Protein AF-A0A7J3M3G4-F1 (afdb_monomer_lite)

Foldseek 3Di:
DADPFAEEEEEDAPVCVVVCPCVQVLPVVPHHYDYDYDDLQCQVVNQPGQEYEYADDVVSVCVSNVVVDDDLVRGHWYWYQYNVLQATETDGNCSNCNVVSRVSSVVVRHHYDDQDCVPDDDDDGDDDDDDPDDDD

InterPro domains:
  IPR021744 Cobalamin synthesis G, N-terminal [PF11760] (46-118)
  IPR038029 GbiG N-terminal domain superfamily [SSF159672] (6-127)
  IPR052553 Cobalt-precorrin-5A hydrolase [PTHR37477] (7-126)

pLDDT: mean 87.7, std 16.59, range [33.19, 98.75]

Organism: Archaeoglobus fulgidus (NCBI:txid2234)

Sequence (136 aa):
MRVDLTSIAVLCFEKDKEKLSEVVAHLSKRWNTKLVFYDRKIWETLMRFDCIVAYLASGIVIRGISEFLRSKWIDPAVIVIDKPMKHAVVLLGGHHGGNEVAQHLSQIGIEAVITTAMEFGEGVAVGIGFRKNTTA

Structure (mmCIF, N/CA/C/O backbone):
data_AF-A0A7J3M3G4-F1
#
_entry.id   AF-A0A7J3M3G4-F1
#
loop_
_atom_site.group_PDB
_atom_site.id
_atom_site.type_symbol
_atom_site.label_atom_id
_atom_site.label_alt_id
_atom_site.label_comp_id
_atom_site.label_asym_id
_atom_site.label_entity_id
_atom_site.label_seq_id
_atom_site.pdbx_PDB_ins_code
_atom_site.Cartn_x
_atom_site.Cartn_y
_atom_site.Cartn_z
_atom_site.occupancy
_atom_site.B_iso_or_equiv
_atom_site.auth_seq_id
_atom_site.auth_comp_id
_atom_site.auth_asym_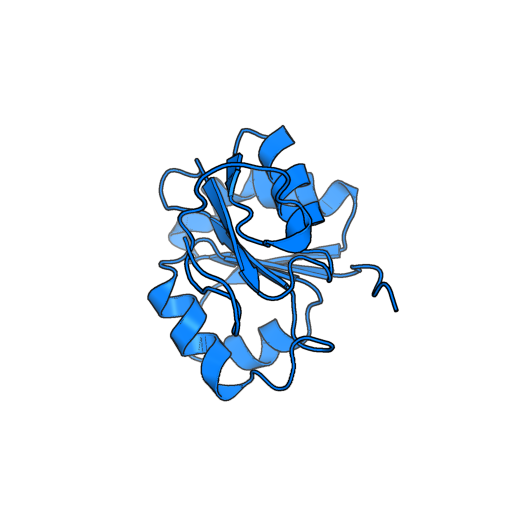id
_atom_site.auth_atom_id
_atom_site.pdbx_PDB_model_num
ATOM 1 N N . MET A 1 1 ? 5.033 -3.598 -21.245 1.00 45.91 1 MET A N 1
ATOM 2 C CA . MET A 1 1 ? 3.581 -3.379 -21.381 1.00 45.91 1 MET A CA 1
ATOM 3 C C . MET A 1 1 ? 3.128 -2.746 -20.080 1.00 45.91 1 MET A C 1
ATOM 5 O O . MET A 1 1 ? 3.337 -3.358 -19.041 1.00 45.91 1 MET A O 1
ATOM 9 N N . ARG A 1 2 ? 2.694 -1.483 -20.113 1.00 47.00 2 ARG A N 1
ATOM 10 C CA . ARG A 1 2 ? 2.213 -0.771 -18.923 1.00 47.00 2 ARG A CA 1
ATOM 11 C C . ARG A 1 2 ? 0.866 -1.406 -18.575 1.00 47.00 2 ARG A C 1
ATOM 13 O O . ARG A 1 2 ? -0.011 -1.427 -19.430 1.00 47.00 2 ARG A O 1
ATOM 20 N N . VAL A 1 3 ? 0.761 -2.041 -17.413 1.00 58.16 3 VAL A N 1
ATOM 21 C CA . VAL A 1 3 ? -0.537 -2.494 -16.908 1.00 58.16 3 VAL A CA 1
ATOM 22 C C . VAL A 1 3 ? -1.144 -1.264 -16.258 1.00 58.16 3 VAL A C 1
ATOM 24 O O . VAL A 1 3 ? -0.576 -0.751 -15.295 1.00 58.16 3 VAL A O 1
ATOM 27 N N . ASP A 1 4 ? -2.217 -0.735 -16.836 1.00 76.06 4 ASP A N 1
ATOM 28 C CA . ASP A 1 4 ? -2.950 0.354 -16.203 1.00 76.06 4 ASP A CA 1
ATOM 29 C C . ASP A 1 4 ? -3.565 -0.203 -14.918 1.00 76.06 4 ASP A C 1
ATOM 31 O O . ASP A 1 4 ? -4.419 -1.086 -14.966 1.00 76.06 4 ASP A O 1
ATOM 35 N N . LEU A 1 5 ? -3.080 0.264 -13.763 1.00 84.06 5 LEU A N 1
ATOM 36 C CA . LEU A 1 5 ? -3.658 -0.091 -12.470 1.00 84.06 5 LEU A CA 1
ATOM 37 C C . LEU A 1 5 ? -5.148 0.264 -12.482 1.00 84.06 5 LEU A C 1
ATOM 39 O O . LEU A 1 5 ? -5.503 1.419 -12.724 1.00 84.06 5 LEU A O 1
ATOM 43 N N . THR A 1 6 ? -6.012 -0.697 -12.164 1.00 91.62 6 THR A N 1
ATOM 44 C CA . THR A 1 6 ? -7.462 -0.471 -12.065 1.00 91.62 6 THR A CA 1
ATOM 45 C C . THR A 1 6 ? -7.968 -0.600 -10.633 1.00 91.62 6 THR A C 1
ATOM 47 O O . THR A 1 6 ? -8.894 0.111 -10.236 1.00 91.62 6 THR A O 1
ATOM 50 N N . SER A 1 7 ? -7.349 -1.478 -9.842 1.00 97.06 7 SER A N 1
ATOM 51 C CA . SER A 1 7 ? -7.840 -1.900 -8.536 1.00 97.06 7 SER A CA 1
ATOM 52 C C . SER A 1 7 ? -6.758 -1.882 -7.457 1.00 97.06 7 SER A C 1
ATOM 54 O O . SER A 1 7 ? -5.641 -2.364 -7.655 1.00 97.06 7 SER A O 1
ATOM 56 N N . ILE A 1 8 ? -7.112 -1.349 -6.284 1.00 98.44 8 ILE A N 1
ATOM 57 C CA . ILE A 1 8 ? -6.227 -1.283 -5.116 1.00 98.44 8 ILE A CA 1
ATOM 58 C C . ILE A 1 8 ? -6.912 -1.912 -3.903 1.00 98.44 8 ILE A C 1
ATOM 60 O O . ILE A 1 8 ? -8.051 -1.574 -3.579 1.00 98.44 8 ILE A O 1
ATOM 64 N N . ALA A 1 9 ? -6.207 -2.792 -3.196 1.00 98.56 9 ALA A N 1
ATOM 65 C CA . ALA A 1 9 ? -6.599 -3.249 -1.868 1.00 98.56 9 ALA A CA 1
ATOM 66 C C . ALA A 1 9 ? -5.809 -2.491 -0.796 1.00 98.56 9 ALA A C 1
ATOM 68 O O . ALA A 1 9 ? -4.585 -2.590 -0.740 1.00 98.56 9 ALA A O 1
ATOM 69 N N . VAL A 1 10 ? -6.502 -1.775 0.087 1.00 98.75 10 VAL A N 1
ATOM 70 C CA . VAL A 1 10 ? -5.918 -1.204 1.305 1.00 98.75 10 VAL A CA 1
ATOM 71 C C . VAL A 1 10 ? -6.111 -2.213 2.432 1.00 98.75 10 VAL A C 1
ATOM 73 O O . VAL A 1 10 ? -7.226 -2.400 2.910 1.00 98.75 10 VAL A O 1
ATOM 76 N N . LEU A 1 11 ? -5.040 -2.895 2.831 1.00 98.75 11 LEU A N 1
ATOM 77 C CA . LEU A 1 11 ? -5.067 -3.964 3.828 1.00 98.75 11 LEU A CA 1
ATOM 78 C C . LEU A 1 11 ? -4.722 -3.424 5.222 1.00 98.75 11 LEU A C 1
ATOM 80 O O . LEU A 1 11 ? -3.657 -2.834 5.409 1.00 98.75 11 LEU A O 1
ATOM 84 N N . CYS A 1 12 ? -5.560 -3.685 6.225 1.00 98.50 12 CYS A N 1
ATOM 85 C CA . CYS A 1 12 ? -5.267 -3.340 7.621 1.00 98.50 12 CYS A CA 1
ATOM 86 C C . CYS A 1 12 ? -5.929 -4.304 8.619 1.00 98.50 12 CYS A C 1
ATOM 88 O O . CYS A 1 12 ? -6.756 -5.135 8.257 1.00 98.50 12 CYS A O 1
ATOM 90 N N . PHE A 1 13 ? -5.584 -4.201 9.904 1.00 97.56 13 PHE A N 1
ATOM 91 C CA . PHE A 1 13 ? -6.409 -4.796 10.960 1.00 97.56 13 PHE A CA 1
ATOM 92 C C . PHE A 1 13 ? -7.682 -3.965 11.159 1.00 97.56 13 PHE A C 1
ATOM 94 O O . PHE A 1 13 ? -7.625 -2.740 11.090 1.00 97.56 13 PHE A O 1
ATOM 101 N N . GLU A 1 14 ? -8.800 -4.601 11.515 1.00 97.38 14 GLU A N 1
ATOM 102 C CA . GLU A 1 14 ? -10.090 -3.917 11.710 1.00 97.38 14 GLU A CA 1
ATOM 103 C C . GLU A 1 14 ? -10.009 -2.728 12.687 1.00 97.38 14 GLU A C 1
ATOM 105 O O . GLU A 1 14 ? -10.544 -1.654 12.418 1.00 97.38 14 GLU A O 1
ATOM 110 N N . LYS A 1 15 ? -9.244 -2.872 13.778 1.00 96.69 15 LYS A N 1
ATOM 111 C CA . LYS A 1 15 ? -9.004 -1.806 14.770 1.00 96.69 15 LYS A CA 1
ATOM 112 C C . LYS A 1 15 ? -8.321 -0.551 14.213 1.00 96.69 15 LYS A C 1
ATOM 114 O O . LYS A 1 15 ? -8.333 0.488 14.861 1.00 96.69 15 LYS A O 1
ATOM 119 N N . ASP A 1 16 ? -7.660 -0.656 13.064 1.00 96.50 16 ASP A N 1
ATOM 120 C CA . ASP A 1 16 ? -6.934 0.443 12.429 1.00 96.50 16 ASP A CA 1
ATOM 121 C C . ASP A 1 16 ? -7.740 1.072 11.270 1.00 96.50 16 ASP A C 1
ATOM 123 O O . ASP A 1 16 ? -7.235 1.984 10.621 1.00 96.50 16 ASP A O 1
ATOM 127 N N . LYS A 1 17 ? -8.993 0.645 11.020 1.00 97.38 17 LYS A N 1
ATOM 128 C CA . LYS A 1 17 ? -9.811 1.098 9.875 1.00 97.38 17 LYS A CA 1
ATOM 129 C C . LYS A 1 17 ? -9.918 2.622 9.743 1.00 97.38 17 LYS A C 1
ATOM 131 O O . LYS A 1 17 ? -9.803 3.151 8.644 1.00 97.38 17 LYS A O 1
ATOM 136 N N . GLU A 1 18 ? -10.105 3.329 10.858 1.00 97.56 18 GLU A N 1
ATOM 137 C CA . GLU A 1 18 ? -10.360 4.776 10.858 1.00 97.56 18 GLU A CA 1
ATOM 138 C C . GLU A 1 18 ? -9.125 5.570 10.434 1.00 97.56 18 GLU A C 1
ATOM 140 O O . GLU A 1 18 ? -9.247 6.559 9.714 1.00 97.56 18 GLU A O 1
ATOM 145 N N . LYS A 1 19 ? -7.929 5.080 10.782 1.00 95.88 19 LYS A N 1
ATOM 146 C CA . LYS A 1 19 ? -6.651 5.698 10.396 1.00 95.88 19 LYS A CA 1
ATOM 147 C C . LYS A 1 19 ? -6.447 5.699 8.884 1.00 95.88 19 LYS A C 1
ATOM 149 O O . LYS A 1 19 ? -5.763 6.561 8.358 1.00 95.88 19 LYS A O 1
ATOM 154 N N . LEU A 1 20 ? -7.037 4.727 8.188 1.00 97.94 20 LEU A N 1
ATOM 155 C CA . LEU A 1 20 ? -6.862 4.530 6.749 1.00 97.94 20 LEU A CA 1
ATOM 156 C C . LEU A 1 20 ? -7.986 5.186 5.932 1.00 97.94 20 LEU A C 1
ATOM 158 O O . LEU A 1 20 ? -7.992 5.062 4.709 1.00 97.94 20 LEU A O 1
ATOM 162 N N . SER A 1 21 ? -8.918 5.895 6.576 1.00 97.25 21 SER A N 1
ATOM 163 C CA . SER A 1 21 ? -10.039 6.564 5.903 1.00 97.25 21 SER A CA 1
ATOM 164 C C . SER A 1 21 ? -9.570 7.574 4.852 1.00 97.25 21 SER A C 1
ATOM 166 O O . SER A 1 21 ? -10.029 7.521 3.710 1.00 97.25 21 SER A O 1
ATOM 168 N N . GLU A 1 22 ? -8.605 8.429 5.198 1.00 98.00 22 GLU A N 1
ATOM 169 C CA . GLU A 1 22 ? -8.024 9.408 4.274 1.00 98.00 22 GLU A CA 1
ATOM 170 C C . GLU A 1 22 ? -7.283 8.731 3.114 1.00 98.00 22 GLU A C 1
ATOM 172 O O . GLU A 1 22 ? -7.478 9.106 1.960 1.00 98.00 22 GLU A O 1
ATOM 177 N N . VAL A 1 23 ? -6.504 7.681 3.399 1.00 98.50 23 VAL A N 1
ATOM 178 C CA . VAL A 1 23 ? -5.785 6.892 2.384 1.00 98.50 23 VAL A CA 1
ATOM 179 C C . VAL A 1 23 ? -6.758 6.286 1.375 1.00 98.50 23 VAL A C 1
ATOM 181 O O . VAL A 1 23 ? -6.584 6.451 0.167 1.00 98.50 23 VAL A O 1
ATOM 184 N N . VAL A 1 24 ? -7.812 5.618 1.856 1.00 98.62 24 VAL A N 1
ATOM 185 C CA . VAL A 1 24 ? -8.832 5.012 0.990 1.00 98.62 24 VAL A CA 1
ATOM 186 C C . VAL A 1 24 ? -9.543 6.087 0.175 1.00 98.62 24 VAL A C 1
ATOM 188 O O . VAL A 1 24 ? -9.671 5.929 -1.038 1.00 98.62 24 VAL A O 1
ATOM 191 N N . ALA A 1 25 ? -9.971 7.186 0.800 1.00 98.50 25 ALA A N 1
ATOM 192 C CA . ALA A 1 25 ? -10.662 8.274 0.114 1.00 98.50 25 ALA A CA 1
ATOM 193 C C . ALA A 1 25 ? -9.780 8.935 -0.956 1.00 98.50 25 ALA A C 1
ATOM 195 O O . ALA A 1 25 ? -10.258 9.221 -2.053 1.00 98.50 25 ALA A O 1
ATOM 196 N N . HIS A 1 26 ? -8.494 9.151 -0.663 1.00 98.44 26 HIS A N 1
ATOM 197 C CA . HIS A 1 26 ? -7.543 9.740 -1.599 1.00 98.44 26 HIS A CA 1
ATOM 198 C C . HIS A 1 26 ? -7.313 8.834 -2.814 1.00 98.44 26 HIS A C 1
ATOM 200 O O . HIS A 1 26 ? -7.482 9.284 -3.946 1.00 98.44 26 HIS A O 1
ATOM 206 N N . LEU A 1 27 ? -6.989 7.555 -2.596 1.00 98.31 27 LEU A N 1
ATOM 207 C CA . LEU A 1 27 ? -6.745 6.600 -3.684 1.00 98.31 27 LEU A CA 1
ATOM 208 C C . LEU A 1 27 ? -8.008 6.327 -4.518 1.00 98.31 27 LEU A C 1
ATOM 210 O O . LEU A 1 27 ? -7.925 6.194 -5.743 1.00 98.31 27 LEU A O 1
ATOM 214 N N . SER A 1 28 ? -9.187 6.343 -3.884 1.00 98.31 28 SER A N 1
ATOM 215 C CA . SER A 1 28 ? -10.485 6.160 -4.554 1.00 98.31 28 SER A CA 1
ATOM 216 C C . SER A 1 28 ? -10.808 7.241 -5.586 1.00 98.31 28 SER A C 1
ATOM 218 O O . S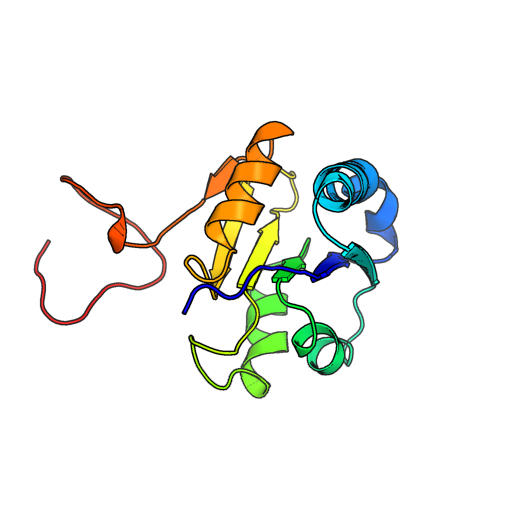ER A 1 28 ? -11.665 7.026 -6.439 1.00 98.31 28 SER A O 1
ATOM 220 N N . LYS A 1 29 ? -10.127 8.395 -5.553 1.00 97.50 29 LYS A N 1
ATOM 221 C CA . LYS A 1 29 ? -10.293 9.444 -6.574 1.00 97.50 29 LYS A CA 1
ATOM 222 C C . LYS A 1 29 ? -9.843 8.990 -7.964 1.00 97.50 29 LYS A C 1
ATOM 224 O O . LYS A 1 29 ? -10.282 9.573 -8.950 1.00 97.50 29 LYS A O 1
ATOM 229 N N . ARG A 1 30 ? -8.950 7.996 -8.041 1.00 96.44 30 ARG A N 1
ATOM 230 C CA . ARG A 1 30 ? -8.340 7.532 -9.296 1.00 96.44 30 ARG A CA 1
ATOM 231 C C . ARG A 1 30 ? -8.532 6.042 -9.552 1.00 96.44 30 ARG A C 1
ATOM 233 O O . ARG A 1 30 ? -8.712 5.657 -10.702 1.00 96.44 30 ARG A O 1
ATOM 240 N N . TRP A 1 31 ? -8.506 5.216 -8.509 1.00 97.62 31 TRP A N 1
ATOM 241 C CA . TRP A 1 31 ? -8.557 3.760 -8.638 1.00 97.62 31 TRP A CA 1
ATOM 242 C C . TRP A 1 31 ? -9.727 3.157 -7.875 1.00 97.62 31 TRP A C 1
ATOM 244 O O . TRP A 1 31 ? -10.135 3.676 -6.835 1.00 97.62 31 TRP A O 1
ATOM 254 N N . ASN A 1 32 ? -10.218 2.004 -8.336 1.00 98.00 32 ASN A N 1
ATOM 255 C CA . ASN A 1 32 ? -11.201 1.218 -7.596 1.00 98.00 32 ASN A CA 1
ATOM 256 C C . ASN A 1 32 ? -10.554 0.654 -6.322 1.00 98.00 32 ASN A C 1
ATOM 258 O O . ASN A 1 32 ? -9.921 -0.406 -6.339 1.00 98.00 32 ASN A O 1
ATOM 262 N N . THR A 1 33 ? -10.681 1.394 -5.225 1.00 98.56 33 THR A N 1
ATOM 263 C CA . THR A 1 33 ? -9.980 1.116 -3.972 1.00 98.56 33 THR A CA 1
ATOM 264 C C . THR A 1 33 ? -10.916 0.436 -2.983 1.00 98.56 33 THR A C 1
ATOM 266 O O . THR A 1 33 ? -12.009 0.926 -2.703 1.00 98.56 33 THR A O 1
ATOM 269 N N . LYS A 1 34 ? -10.485 -0.695 -2.423 1.00 98.44 34 LYS A N 1
ATOM 270 C CA . LYS A 1 34 ? -11.237 -1.451 -1.416 1.00 98.44 34 LYS A CA 1
ATOM 271 C C . LYS A 1 34 ? -10.451 -1.535 -0.118 1.00 98.44 34 LYS A C 1
ATOM 273 O O . LYS A 1 34 ? -9.294 -1.943 -0.125 1.00 98.44 34 LYS A O 1
ATOM 278 N N . LEU A 1 35 ? -11.098 -1.204 0.996 1.00 98.50 35 LEU A N 1
ATOM 279 C CA . LEU A 1 35 ? -10.579 -1.517 2.324 1.00 98.50 35 LEU A CA 1
ATOM 280 C C . LEU A 1 35 ? -10.787 -3.013 2.592 1.00 98.50 35 LEU A C 1
ATOM 282 O O . LEU A 1 35 ? -11.903 -3.518 2.469 1.00 98.50 35 LEU A O 1
ATOM 286 N N . VAL A 1 36 ? -9.714 -3.717 2.936 1.00 98.44 36 VAL A N 1
ATOM 287 C CA . VAL A 1 36 ? -9.706 -5.158 3.195 1.00 98.44 36 VAL A CA 1
ATOM 288 C C . VAL A 1 36 ? -9.133 -5.397 4.585 1.00 98.44 36 VAL A C 1
ATOM 290 O O . VAL A 1 36 ? -8.102 -4.831 4.952 1.00 98.44 36 VAL A O 1
ATOM 293 N N . PHE A 1 37 ? -9.791 -6.250 5.365 1.00 98.31 37 PHE A N 1
ATOM 294 C CA . PHE A 1 37 ? -9.318 -6.592 6.698 1.00 98.31 37 PHE A CA 1
ATOM 295 C C . PHE A 1 37 ? -8.416 -7.816 6.670 1.00 98.31 37 PHE A C 1
ATOM 297 O O . PHE A 1 37 ? -8.666 -8.787 5.962 1.00 98.31 37 PHE A O 1
ATOM 304 N N . TYR A 1 38 ? -7.341 -7.744 7.444 1.00 97.81 38 TYR A N 1
ATOM 305 C CA . TYR A 1 38 ? -6.384 -8.822 7.561 1.00 97.81 38 TYR A CA 1
ATOM 306 C C . TYR A 1 38 ? -6.977 -10.015 8.309 1.00 97.81 38 TYR A C 1
ATOM 308 O O . TYR A 1 38 ? -7.394 -9.907 9.464 1.00 97.81 38 TYR A O 1
ATOM 316 N N . ASP A 1 39 ? -6.874 -11.174 7.672 1.00 95.69 39 ASP A N 1
ATOM 317 C CA . ASP A 1 39 ? -6.948 -12.486 8.293 1.00 95.69 39 ASP A CA 1
ATOM 318 C C . ASP A 1 39 ? -5.826 -13.381 7.730 1.00 95.69 39 ASP A C 1
ATOM 320 O O . ASP A 1 39 ? -5.104 -13.002 6.809 1.00 95.69 39 ASP A O 1
ATOM 324 N N . ARG A 1 40 ? -5.639 -14.584 8.286 1.00 92.12 40 ARG A N 1
ATOM 325 C CA . ARG A 1 40 ? -4.523 -15.467 7.890 1.00 92.12 40 ARG A CA 1
ATOM 326 C C . ARG A 1 40 ? -4.620 -16.014 6.456 1.00 92.12 40 ARG A C 1
ATOM 328 O O . ARG A 1 40 ? -3.613 -16.493 5.948 1.00 92.12 40 ARG A O 1
ATOM 335 N N . LYS A 1 41 ? -5.800 -15.999 5.838 1.00 95.06 41 LYS A N 1
ATOM 336 C CA . LYS A 1 41 ? -6.109 -16.604 4.531 1.00 95.06 41 LYS A CA 1
ATOM 337 C C . LYS A 1 41 ? -6.350 -15.566 3.431 1.00 95.06 41 LYS A C 1
ATOM 339 O O . LYS A 1 41 ? -6.521 -15.939 2.275 1.00 95.06 41 LYS A O 1
ATOM 344 N N . ILE A 1 42 ? -6.340 -14.276 3.763 1.00 96.88 42 ILE A N 1
ATOM 345 C CA . ILE A 1 42 ? -6.699 -13.193 2.840 1.00 96.88 42 ILE A CA 1
ATOM 346 C C . ILE A 1 42 ? -5.757 -13.053 1.632 1.00 96.88 42 ILE A C 1
ATOM 348 O O . ILE A 1 42 ? -6.130 -12.466 0.617 1.00 96.88 42 ILE A O 1
ATOM 352 N N . TRP A 1 43 ? -4.541 -13.593 1.726 1.00 97.06 43 TRP A N 1
ATOM 353 C CA . TRP A 1 43 ? -3.459 -13.366 0.770 1.00 97.06 43 TRP A CA 1
ATOM 354 C C . TRP A 1 43 ? -3.802 -13.780 -0.659 1.00 97.06 43 TRP A C 1
ATOM 356 O O . TRP A 1 43 ? -3.624 -12.970 -1.559 1.00 97.06 43 TRP A O 1
ATOM 366 N N . GLU A 1 44 ? -4.380 -14.963 -0.876 1.00 95.88 44 GLU A N 1
ATOM 367 C CA . GLU A 1 44 ? -4.766 -15.414 -2.223 1.00 95.88 44 GLU A CA 1
ATOM 368 C C . GLU A 1 44 ? -5.758 -14.446 -2.891 1.00 95.88 44 GLU A C 1
ATOM 370 O O . GLU A 1 44 ? -5.637 -14.115 -4.071 1.00 95.88 44 GLU A O 1
ATOM 375 N N . THR A 1 45 ? -6.721 -13.937 -2.119 1.00 96.50 45 THR A N 1
ATOM 376 C CA . THR A 1 45 ? -7.700 -12.953 -2.599 1.00 96.50 45 THR A CA 1
ATOM 377 C C . THR A 1 45 ? -7.028 -11.630 -2.957 1.00 96.50 45 THR A C 1
ATOM 379 O O . THR A 1 45 ? -7.374 -11.024 -3.972 1.00 96.50 45 THR A O 1
ATOM 382 N N . LEU A 1 46 ? -6.052 -11.184 -2.159 1.00 96.94 46 LEU A N 1
ATOM 383 C CA . LEU A 1 46 ? -5.315 -9.943 -2.414 1.00 96.94 46 LEU A CA 1
ATOM 384 C C . LEU A 1 46 ? -4.497 -9.996 -3.706 1.00 96.94 46 LEU A C 1
ATOM 386 O O . LEU A 1 46 ? -4.364 -8.973 -4.370 1.00 96.94 46 LEU A O 1
ATOM 390 N N . MET A 1 47 ? -4.024 -11.176 -4.112 1.00 95.12 47 MET A N 1
ATOM 391 C CA . MET A 1 47 ? -3.265 -11.353 -5.358 1.00 95.12 47 MET A CA 1
ATOM 392 C C . MET A 1 47 ? -4.086 -11.107 -6.634 1.00 95.12 47 MET A C 1
ATOM 394 O O . MET A 1 47 ? -3.531 -11.138 -7.730 1.00 95.12 47 MET A O 1
ATOM 398 N N . ARG A 1 48 ? -5.402 -10.880 -6.509 1.00 94.75 48 ARG A N 1
ATOM 399 C CA . ARG A 1 48 ? -6.300 -10.519 -7.620 1.00 94.75 48 ARG A CA 1
ATOM 400 C C . ARG A 1 48 ? -6.397 -9.014 -7.869 1.00 94.75 48 ARG A C 1
ATOM 402 O O . ARG A 1 48 ? -7.012 -8.623 -8.855 1.00 94.75 48 ARG A O 1
ATOM 409 N N . PHE A 1 49 ? -5.875 -8.193 -6.963 1.00 96.62 49 PHE A N 1
ATOM 410 C CA . PHE A 1 49 ? -5.795 -6.747 -7.152 1.00 96.62 49 PHE A CA 1
ATOM 411 C C . PHE A 1 49 ? -4.555 -6.392 -7.965 1.00 96.62 49 PHE A C 1
ATOM 413 O O . PHE A 1 49 ? -3.609 -7.171 -8.019 1.00 96.62 49 PHE A O 1
ATOM 420 N N . ASP A 1 50 ? -4.535 -5.196 -8.547 1.00 96.00 50 ASP A N 1
ATOM 421 C CA . ASP A 1 50 ? -3.354 -4.715 -9.268 1.00 96.00 50 ASP A CA 1
ATOM 422 C C . ASP A 1 50 ? -2.308 -4.132 -8.301 1.00 96.00 50 ASP A C 1
ATOM 424 O O . ASP A 1 50 ? -1.100 -4.220 -8.534 1.00 96.00 50 ASP A O 1
ATOM 428 N N . CYS A 1 51 ? -2.764 -3.563 -7.178 1.00 97.56 51 CYS A N 1
ATOM 429 C CA . CYS A 1 51 ? -1.902 -3.060 -6.114 1.00 97.56 51 CYS A CA 1
ATOM 430 C C . CYS A 1 51 ? -2.461 -3.365 -4.716 1.00 97.56 51 CYS A C 1
ATOM 432 O O . CYS A 1 51 ? -3.663 -3.277 -4.462 1.00 97.56 51 CYS A O 1
ATOM 434 N N . ILE A 1 52 ? -1.564 -3.690 -3.789 1.00 98.44 52 ILE A N 1
ATOM 435 C CA . ILE A 1 52 ? -1.843 -3.893 -2.370 1.00 98.44 52 ILE A CA 1
ATOM 436 C C . ILE A 1 52 ? -1.104 -2.808 -1.583 1.00 98.44 52 ILE A C 1
ATOM 438 O O . ILE A 1 52 ? 0.125 -2.753 -1.593 1.00 98.44 52 ILE A O 1
ATOM 442 N N . VAL A 1 53 ? -1.848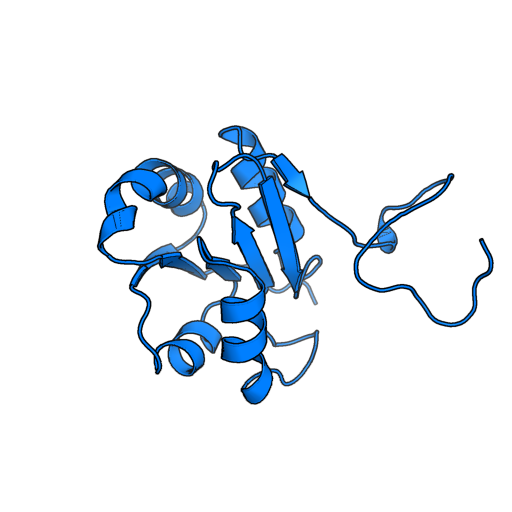 -1.977 -0.856 1.00 98.62 53 VAL A N 1
ATOM 443 C CA . VAL A 1 53 ? -1.326 -0.993 0.100 1.00 98.62 53 VAL A CA 1
ATOM 444 C C . VAL A 1 53 ? -1.593 -1.518 1.507 1.00 98.62 53 VAL A C 1
ATOM 446 O O . VAL A 1 53 ? -2.724 -1.504 1.985 1.00 98.62 53 VAL A O 1
ATOM 449 N N . ALA A 1 54 ? -0.568 -2.024 2.182 1.00 98.56 54 ALA A N 1
ATOM 450 C CA . ALA A 1 54 ? -0.704 -2.700 3.465 1.00 98.56 54 ALA A CA 1
ATOM 451 C C . ALA A 1 54 ? -0.235 -1.830 4.639 1.00 98.56 54 ALA A C 1
ATOM 453 O O . ALA A 1 54 ? 0.926 -1.438 4.716 1.00 98.56 54 ALA A O 1
ATOM 454 N N . TYR A 1 55 ? -1.112 -1.609 5.617 1.00 98.31 55 TYR A N 1
ATOM 455 C CA . TYR A 1 55 ? -0.778 -1.014 6.914 1.00 98.31 55 TYR A CA 1
ATOM 456 C C . TYR A 1 55 ? -0.489 -2.109 7.951 1.00 98.31 55 TYR A C 1
ATOM 458 O O . TYR A 1 55 ? -1.223 -2.327 8.922 1.00 98.31 55 TYR A O 1
ATOM 466 N N . LEU A 1 56 ? 0.560 -2.884 7.681 1.00 96.44 56 LEU A N 1
ATOM 467 C CA . LEU A 1 56 ? 1.024 -4.005 8.494 1.00 96.44 56 LEU A CA 1
ATOM 468 C C . LEU A 1 56 ? 2.555 -4.000 8.537 1.00 96.44 56 LEU A C 1
ATOM 470 O O . LEU A 1 56 ? 3.211 -3.405 7.688 1.00 96.44 56 LEU A O 1
ATOM 474 N N . ALA A 1 57 ? 3.146 -4.711 9.501 1.00 94.06 57 ALA A N 1
ATOM 475 C CA . ALA A 1 57 ? 4.587 -4.943 9.484 1.00 94.06 57 ALA A CA 1
ATOM 476 C C . ALA A 1 57 ? 4.993 -5.645 8.175 1.00 94.06 57 ALA A C 1
ATOM 478 O O . ALA A 1 57 ? 4.392 -6.658 7.806 1.00 94.06 57 ALA A O 1
ATOM 479 N N . SER A 1 58 ? 6.039 -5.151 7.509 1.00 94.19 58 SER A N 1
ATOM 480 C CA . SER A 1 58 ? 6.502 -5.675 6.214 1.00 94.19 58 SER A CA 1
ATOM 481 C C . SER A 1 58 ? 6.760 -7.181 6.244 1.00 94.19 58 SER A C 1
ATOM 483 O O . SER A 1 58 ? 6.373 -7.891 5.323 1.00 94.19 58 SER A O 1
ATOM 485 N N . GLY A 1 59 ? 7.310 -7.708 7.341 1.00 94.00 59 GLY A N 1
ATOM 486 C CA . GLY A 1 59 ? 7.536 -9.143 7.507 1.00 94.00 59 GLY A CA 1
ATOM 487 C C . GLY A 1 59 ? 6.260 -9.997 7.534 1.00 94.00 59 GLY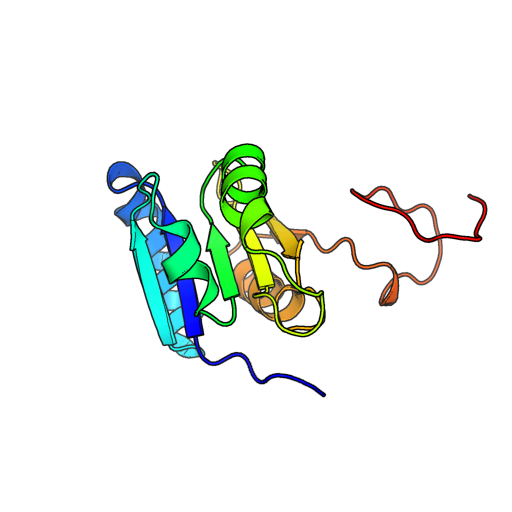 A C 1
ATOM 488 O O . GLY A 1 59 ? 6.341 -11.184 7.235 1.00 94.00 59 GLY A O 1
ATOM 489 N N . ILE A 1 60 ? 5.096 -9.445 7.901 1.00 95.25 60 ILE A N 1
ATOM 490 C CA . ILE A 1 60 ? 3.803 -10.147 7.777 1.00 95.25 60 ILE A CA 1
ATOM 491 C C . ILE A 1 60 ? 3.397 -10.190 6.305 1.00 95.25 60 ILE A C 1
ATOM 493 O O . ILE A 1 60 ? 3.050 -11.252 5.802 1.00 95.25 60 ILE A O 1
ATOM 497 N N . VAL A 1 61 ? 3.500 -9.050 5.621 1.00 97.25 61 VAL A N 1
ATOM 498 C CA . VAL A 1 61 ? 3.130 -8.912 4.208 1.00 97.25 61 VAL A CA 1
ATOM 499 C C . VAL A 1 61 ? 3.995 -9.815 3.332 1.00 97.25 61 VAL A C 1
ATOM 501 O O . VAL A 1 61 ? 3.453 -10.622 2.588 1.00 97.25 61 VAL A O 1
ATOM 504 N N . ILE A 1 62 ? 5.322 -9.759 3.481 1.00 95.75 62 ILE A N 1
ATOM 505 C CA . ILE A 1 62 ? 6.279 -10.550 2.690 1.00 95.75 62 ILE A CA 1
ATOM 506 C C . ILE A 1 62 ? 6.030 -12.053 2.857 1.00 95.75 62 ILE A C 1
ATOM 508 O O . ILE A 1 62 ? 5.930 -12.763 1.863 1.00 95.75 62 ILE A O 1
ATOM 512 N N . ARG A 1 63 ? 5.895 -12.541 4.100 1.00 95.44 63 ARG A N 1
ATOM 513 C CA . ARG A 1 63 ? 5.607 -13.963 4.365 1.00 95.44 63 ARG A CA 1
ATOM 514 C C . ARG A 1 63 ? 4.218 -14.382 3.883 1.00 95.44 63 ARG A C 1
ATOM 516 O O . ARG A 1 63 ? 4.034 -15.527 3.504 1.00 95.44 63 ARG A O 1
ATOM 523 N N . GLY A 1 64 ? 3.248 -13.471 3.919 1.00 96.50 64 GLY A N 1
ATOM 524 C CA . GLY A 1 64 ? 1.888 -13.731 3.461 1.00 96.50 64 GLY A CA 1
ATOM 525 C C . GLY A 1 64 ? 1.783 -13.893 1.948 1.00 96.50 64 GLY A C 1
ATOM 526 O O . GLY A 1 64 ? 1.106 -14.795 1.469 1.00 96.50 64 GLY A O 1
ATOM 527 N N . ILE A 1 65 ? 2.478 -13.041 1.192 1.00 96.31 65 ILE A N 1
ATOM 528 C CA . ILE A 1 65 ? 2.436 -13.073 -0.274 1.00 96.31 65 ILE A CA 1
ATOM 529 C C . ILE A 1 65 ? 3.414 -14.081 -0.883 1.00 96.31 65 ILE A C 1
ATOM 531 O O . ILE A 1 65 ? 3.210 -14.474 -2.026 1.00 96.31 65 ILE A O 1
ATOM 535 N N . SER A 1 66 ? 4.466 -14.498 -0.162 1.00 95.81 66 SER A N 1
ATOM 536 C CA . SER A 1 66 ? 5.591 -15.255 -0.737 1.00 95.81 66 SER A CA 1
ATOM 537 C C . SER A 1 66 ? 5.186 -16.539 -1.455 1.00 95.81 66 SER A C 1
ATOM 539 O O . SER A 1 66 ? 5.791 -16.871 -2.468 1.00 95.81 66 SER A O 1
ATOM 541 N N . GLU A 1 67 ? 4.165 -17.242 -0.962 1.00 93.75 67 GLU A N 1
ATOM 542 C CA . GLU A 1 67 ? 3.683 -18.496 -1.564 1.00 93.75 67 GLU A CA 1
ATOM 543 C C . GLU A 1 67 ? 2.874 -18.275 -2.853 1.00 93.75 67 GLU A C 1
ATOM 545 O O . GLU A 1 67 ? 2.660 -19.214 -3.616 1.00 93.75 67 GLU A O 1
ATOM 550 N N . PHE A 1 68 ? 2.451 -17.037 -3.122 1.00 95.31 68 PHE A N 1
ATOM 551 C CA . PHE A 1 68 ? 1.620 -16.680 -4.271 1.00 95.31 68 PHE A CA 1
ATOM 552 C C . PHE A 1 68 ? 2.367 -15.879 -5.345 1.00 95.31 68 PHE A C 1
ATOM 554 O O . PHE A 1 68 ? 1.793 -15.594 -6.399 1.00 95.31 68 PHE A O 1
ATOM 561 N N . LEU A 1 69 ? 3.623 -15.494 -5.095 1.00 95.12 69 LEU A N 1
ATOM 562 C CA . LEU A 1 69 ? 4.445 -14.775 -6.069 1.00 95.12 69 LEU A CA 1
ATOM 563 C C . LEU A 1 69 ? 4.779 -15.684 -7.255 1.00 95.12 69 LEU A C 1
ATOM 565 O O . LEU A 1 69 ? 5.201 -16.828 -7.081 1.00 95.12 69 LEU A O 1
ATOM 569 N N . ARG A 1 70 ? 4.619 -15.165 -8.473 1.00 92.00 70 ARG A N 1
ATOM 570 C CA . ARG A 1 70 ? 4.840 -15.910 -9.721 1.00 92.00 70 ARG A CA 1
ATOM 571 C C . ARG A 1 70 ? 5.887 -15.243 -10.593 1.00 92.00 70 ARG A C 1
ATOM 573 O O . ARG A 1 70 ? 6.828 -15.895 -11.040 1.00 92.00 70 ARG A O 1
ATOM 580 N N . SER A 1 71 ? 5.722 -13.955 -10.885 1.00 89.75 71 SER A N 1
ATOM 581 C CA . SER A 1 71 ? 6.721 -13.185 -11.621 1.00 89.75 71 SER A CA 1
ATOM 582 C C . SER A 1 71 ? 6.510 -11.683 -11.473 1.00 89.75 71 SER A C 1
ATOM 584 O O . SER A 1 71 ? 5.382 -11.191 -11.432 1.00 89.75 71 SER A O 1
ATOM 586 N N . LYS A 1 72 ? 7.614 -10.935 -11.589 1.00 84.62 72 LYS A N 1
ATOM 587 C CA . LYS A 1 72 ? 7.628 -9.463 -11.574 1.00 84.62 72 LYS A CA 1
ATOM 588 C C . LYS A 1 72 ? 6.705 -8.785 -12.597 1.00 84.62 72 LYS A C 1
ATOM 590 O O . LYS A 1 72 ? 6.537 -7.577 -12.521 1.00 84.62 72 LYS A O 1
ATOM 595 N N . TRP A 1 73 ? 6.204 -9.525 -13.588 1.00 85.00 73 TRP A N 1
ATOM 596 C CA . TRP A 1 73 ? 5.394 -8.987 -14.676 1.00 85.00 73 TRP A CA 1
ATOM 597 C C . TRP A 1 73 ? 3.891 -9.035 -14.407 1.00 85.00 73 TRP A C 1
ATOM 599 O O . TRP A 1 73 ? 3.156 -8.257 -15.009 1.00 85.00 73 TRP A O 1
ATOM 609 N N . ILE A 1 74 ? 3.446 -9.965 -13.558 1.00 86.81 74 ILE A N 1
ATOM 610 C CA . ILE A 1 74 ? 2.021 -10.264 -13.342 1.00 86.81 74 ILE A CA 1
ATOM 611 C C . ILE A 1 74 ? 1.605 -10.184 -11.875 1.00 86.81 74 ILE A C 1
ATOM 613 O O . ILE A 1 74 ? 0.413 -10.208 -11.587 1.00 86.81 74 ILE A O 1
ATOM 617 N N . ASP A 1 75 ? 2.568 -10.176 -10.955 1.00 93.00 75 ASP A N 1
ATOM 618 C CA . ASP A 1 75 ? 2.279 -10.038 -9.534 1.00 93.00 75 ASP A CA 1
ATOM 619 C C . ASP A 1 75 ? 1.861 -8.591 -9.223 1.00 93.00 75 ASP A C 1
ATOM 621 O O . ASP A 1 75 ? 2.363 -7.661 -9.868 1.00 93.00 75 ASP A O 1
ATOM 625 N N . PRO A 1 76 ? 0.965 -8.383 -8.242 1.00 95.19 76 PRO A N 1
ATOM 626 C CA . PRO A 1 76 ? 0.541 -7.050 -7.843 1.00 95.19 76 PRO A CA 1
ATOM 627 C C . PRO A 1 76 ? 1.717 -6.194 -7.379 1.00 95.19 76 PRO A C 1
ATOM 629 O O . PRO A 1 76 ? 2.688 -6.685 -6.789 1.00 95.19 76 PRO A O 1
ATOM 632 N N . ALA A 1 77 ? 1.583 -4.882 -7.553 1.00 95.62 77 ALA A N 1
ATOM 633 C CA . ALA A 1 77 ? 2.410 -3.950 -6.805 1.00 95.62 77 ALA A CA 1
ATOM 634 C C . ALA A 1 77 ? 2.104 -4.077 -5.306 1.00 95.62 77 ALA A C 1
ATOM 636 O O . ALA A 1 77 ? 0.946 -4.200 -4.910 1.00 95.62 77 ALA A O 1
ATOM 637 N N . VAL A 1 78 ? 3.130 -4.023 -4.459 1.00 97.06 78 VAL A N 1
ATOM 638 C CA . VAL A 1 78 ? 2.957 -4.124 -3.003 1.00 97.06 78 VAL A CA 1
ATOM 639 C C . VAL A 1 78 ? 3.661 -2.963 -2.333 1.00 97.06 78 VAL A C 1
ATOM 641 O O . VAL A 1 78 ? 4.861 -2.768 -2.520 1.00 97.06 78 VAL A O 1
ATOM 644 N N . ILE A 1 79 ? 2.907 -2.215 -1.537 1.00 98.00 79 ILE A N 1
ATOM 645 C CA . ILE A 1 79 ? 3.357 -1.045 -0.789 1.00 98.00 79 ILE A CA 1
ATOM 646 C C . ILE A 1 79 ? 3.031 -1.279 0.679 1.00 98.00 79 ILE A C 1
ATOM 648 O O . ILE A 1 79 ? 1.945 -1.755 1.008 1.00 98.00 79 ILE A O 1
ATOM 652 N N . VAL A 1 80 ? 3.955 -0.936 1.570 1.00 98.06 80 VAL A N 1
ATOM 653 C CA . VAL A 1 80 ? 3.716 -0.949 3.014 1.00 98.06 80 VAL A CA 1
ATOM 654 C C . VAL A 1 80 ? 3.723 0.471 3.551 1.00 98.06 80 VAL A C 1
ATOM 656 O O . VAL A 1 80 ? 4.680 1.207 3.326 1.00 98.06 80 VAL A O 1
ATOM 659 N N . ILE A 1 81 ? 2.671 0.828 4.288 1.00 97.81 81 ILE A N 1
ATOM 660 C CA . ILE A 1 81 ? 2.617 2.059 5.076 1.00 97.81 81 ILE A CA 1
ATOM 661 C C . ILE A 1 81 ? 3.106 1.741 6.491 1.00 97.81 81 ILE A C 1
ATOM 663 O O . ILE A 1 81 ? 2.592 0.826 7.144 1.00 97.81 81 ILE A O 1
ATOM 667 N N . ASP A 1 82 ? 4.107 2.479 6.969 1.00 93.12 82 ASP A N 1
ATOM 668 C CA . ASP A 1 82 ? 4.633 2.312 8.325 1.00 93.12 82 ASP A CA 1
ATOM 669 C C . ASP A 1 82 ? 3.612 2.729 9.398 1.00 93.12 82 ASP A C 1
ATOM 671 O O . ASP A 1 82 ? 2.656 3.457 9.144 1.00 93.12 82 ASP A O 1
ATOM 675 N N . LYS A 1 83 ? 3.782 2.255 10.641 1.00 89.12 83 LYS A N 1
ATOM 676 C CA . LYS A 1 83 ? 2.785 2.492 11.704 1.00 89.12 83 LYS A CA 1
ATOM 677 C C . LYS A 1 83 ? 2.497 3.988 11.955 1.00 89.12 83 LYS A C 1
ATOM 679 O O . LYS A 1 83 ? 1.327 4.304 12.181 1.00 89.12 83 LYS A O 1
ATOM 684 N N . PRO A 1 84 ? 3.489 4.896 11.905 1.00 91.88 84 PRO A N 1
ATOM 685 C CA . PRO A 1 84 ? 3.258 6.338 12.001 1.00 91.88 84 PRO A CA 1
ATOM 686 C C . PRO A 1 84 ? 2.563 6.979 10.791 1.00 91.88 84 PRO A C 1
ATOM 688 O O . PRO A 1 84 ? 2.242 8.158 10.883 1.00 91.88 84 PRO A O 1
ATOM 691 N N . MET A 1 85 ? 2.348 6.246 9.690 1.00 93.94 85 MET A N 1
ATOM 692 C CA . MET A 1 85 ? 1.849 6.775 8.413 1.00 93.94 85 MET A CA 1
ATOM 693 C C . MET A 1 85 ? 2.735 7.886 7.844 1.00 93.94 85 MET A C 1
ATOM 695 O O . MET A 1 85 ? 2.247 8.866 7.295 1.00 93.94 85 MET A O 1
ATOM 699 N N . LYS A 1 86 ? 4.051 7.736 7.994 1.00 94.31 86 LYS A N 1
ATOM 700 C CA . LYS A 1 86 ? 5.043 8.666 7.455 1.00 94.31 86 LYS A CA 1
ATOM 701 C C . LYS A 1 86 ? 5.595 8.211 6.119 1.00 94.31 86 LYS A C 1
ATOM 703 O O . LYS A 1 86 ? 5.948 9.064 5.321 1.00 94.31 86 LYS A O 1
ATOM 708 N N . HIS A 1 87 ? 5.664 6.904 5.880 1.00 95.94 87 HIS A N 1
ATOM 709 C CA . HIS A 1 87 ? 6.335 6.353 4.711 1.00 95.94 87 HIS A CA 1
ATOM 710 C C . HIS A 1 87 ? 5.476 5.307 4.005 1.00 95.94 87 HIS A C 1
ATOM 712 O O . HIS A 1 87 ? 4.932 4.407 4.648 1.00 95.94 87 HIS A O 1
ATOM 718 N N . ALA A 1 88 ? 5.423 5.389 2.678 1.00 97.31 88 ALA A N 1
ATOM 719 C CA . ALA A 1 88 ? 4.863 4.395 1.773 1.00 97.31 88 ALA A CA 1
ATOM 720 C C . ALA A 1 88 ? 6.015 3.690 1.042 1.00 97.31 88 ALA A C 1
ATOM 722 O O . ALA A 1 88 ? 6.539 4.182 0.041 1.00 97.31 88 ALA A O 1
ATOM 723 N N . VAL A 1 89 ? 6.435 2.538 1.563 1.00 95.12 89 VAL A N 1
ATOM 724 C CA . VAL A 1 89 ? 7.587 1.779 1.061 1.00 95.12 89 VAL A CA 1
ATOM 725 C C . VAL A 1 89 ? 7.144 0.806 -0.023 1.00 95.12 89 VAL A C 1
ATOM 727 O O . VAL A 1 89 ? 6.377 -0.120 0.249 1.00 95.12 89 VAL A O 1
ATOM 730 N N . VAL A 1 90 ? 7.651 0.979 -1.244 1.00 93.94 90 VAL A N 1
ATOM 731 C CA . VAL A 1 90 ? 7.359 0.078 -2.367 1.00 93.94 90 VAL A CA 1
ATOM 732 C C . VAL A 1 90 ? 8.206 -1.192 -2.239 1.00 93.94 90 VAL A C 1
ATOM 734 O O . VAL A 1 90 ? 9.429 -1.145 -2.345 1.00 93.94 90 VAL A O 1
ATOM 737 N N . LEU A 1 91 ? 7.560 -2.337 -2.011 1.00 92.69 91 LEU A N 1
ATOM 738 C CA . LEU A 1 91 ? 8.218 -3.641 -1.860 1.00 92.69 91 LEU A CA 1
ATOM 739 C C . LEU A 1 91 ? 8.280 -4.433 -3.170 1.00 92.69 91 LEU A C 1
ATOM 741 O O . LEU A 1 91 ? 9.270 -5.113 -3.427 1.00 92.69 91 LEU A O 1
ATOM 745 N N . LEU A 1 92 ? 7.224 -4.370 -3.987 1.00 92.19 92 LEU A N 1
ATOM 746 C CA . LEU A 1 92 ? 7.111 -5.081 -5.266 1.00 92.19 92 LEU A CA 1
ATOM 747 C C . LEU A 1 92 ? 6.425 -4.204 -6.315 1.00 92.19 92 LEU A C 1
ATOM 749 O O . LEU A 1 92 ? 5.626 -3.331 -5.983 1.00 92.19 92 LEU A O 1
ATOM 753 N N . GLY A 1 93 ? 6.710 -4.471 -7.592 1.00 90.12 93 GLY A N 1
ATOM 754 C CA . GLY A 1 93 ? 5.955 -3.898 -8.709 1.00 90.12 93 GLY A CA 1
ATOM 755 C C . GLY A 1 93 ? 6.097 -2.382 -8.887 1.00 90.12 93 GLY A C 1
ATOM 756 O O . GLY A 1 93 ? 5.153 -1.741 -9.338 1.00 90.12 93 GLY A O 1
ATOM 757 N N . GLY A 1 94 ? 7.260 -1.790 -8.582 1.00 83.31 94 GLY A N 1
ATOM 758 C CA . GLY A 1 94 ? 7.478 -0.338 -8.712 1.00 83.31 94 GLY A CA 1
ATOM 759 C C . GLY A 1 94 ? 7.089 0.233 -10.084 1.00 83.31 94 GLY A C 1
ATOM 760 O O . GLY A 1 94 ? 6.267 1.142 -10.167 1.00 83.31 94 GLY A O 1
ATOM 761 N N . HIS A 1 95 ? 7.561 -0.382 -11.176 1.00 79.62 95 HIS A N 1
ATOM 762 C CA . HIS A 1 95 ? 7.189 0.005 -12.552 1.00 79.62 95 HIS A CA 1
ATOM 763 C C . HIS A 1 95 ? 5.821 -0.520 -13.012 1.00 79.62 95 HIS A C 1
ATOM 765 O O . HIS A 1 95 ? 5.375 -0.198 -14.110 1.00 79.62 95 HIS A O 1
ATOM 771 N N . HIS A 1 96 ? 5.156 -1.317 -12.179 1.00 82.94 96 HIS A N 1
ATOM 772 C CA . HIS A 1 96 ? 3.806 -1.838 -12.395 1.00 82.94 96 HIS A CA 1
ATOM 773 C C . HIS A 1 96 ? 2.773 -1.003 -11.619 1.00 82.94 96 HIS A C 1
ATOM 775 O O . HIS A 1 96 ? 1.736 -1.502 -11.206 1.00 82.94 96 HIS A O 1
ATOM 781 N N . GLY A 1 97 ? 3.089 0.278 -11.400 1.00 88.62 97 GLY A N 1
ATOM 782 C CA . GLY A 1 97 ? 2.226 1.249 -10.736 1.00 88.62 97 GLY A CA 1
ATOM 783 C C . GLY A 1 97 ? 2.473 1.413 -9.233 1.00 88.62 97 GLY A C 1
ATOM 784 O O . GLY A 1 97 ? 1.952 2.353 -8.643 1.00 88.62 97 GLY A O 1
ATOM 785 N N . GLY A 1 98 ? 3.330 0.594 -8.610 1.00 93.31 98 GLY A N 1
ATOM 786 C CA . GLY A 1 98 ? 3.701 0.766 -7.200 1.00 93.31 98 GLY A CA 1
ATOM 787 C C . GLY A 1 98 ? 4.340 2.128 -6.902 1.00 93.31 98 GLY A C 1
ATOM 788 O O . GLY A 1 98 ? 3.965 2.783 -5.931 1.00 93.31 98 GLY A O 1
ATOM 789 N N . ASN A 1 99 ? 5.244 2.600 -7.770 1.00 92.69 99 ASN A N 1
ATOM 790 C CA . ASN A 1 99 ? 5.866 3.922 -7.623 1.00 92.69 99 ASN A CA 1
ATOM 791 C C . ASN A 1 99 ? 4.827 5.045 -7.770 1.00 92.69 99 ASN A C 1
ATOM 793 O O . ASN A 1 99 ? 4.851 6.010 -7.014 1.00 92.69 99 ASN A O 1
ATOM 797 N N . GLU A 1 100 ? 3.888 4.902 -8.709 1.00 93.81 100 GLU A N 1
ATOM 798 C CA . GLU A 1 100 ? 2.822 5.881 -8.948 1.00 93.81 100 GLU A CA 1
ATOM 799 C C . GLU A 1 100 ? 1.879 5.991 -7.745 1.00 93.81 100 GLU A C 1
ATOM 801 O O . GLU A 1 100 ? 1.594 7.095 -7.281 1.00 93.81 100 GLU A O 1
ATOM 806 N N . VAL A 1 101 ? 1.438 4.857 -7.194 1.00 96.94 101 VAL A N 1
ATOM 807 C CA . VAL A 1 101 ? 0.579 4.839 -6.002 1.00 96.94 101 VAL A CA 1
ATOM 808 C C . VAL A 1 10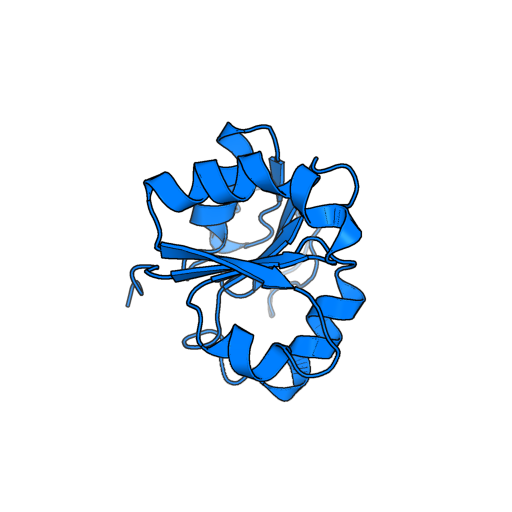1 ? 1.312 5.426 -4.795 1.00 96.94 101 VAL A C 1
ATOM 810 O O . VAL A 1 101 ? 0.731 6.238 -4.078 1.00 96.94 101 VAL A O 1
ATOM 813 N N . ALA A 1 102 ? 2.589 5.089 -4.586 1.00 96.12 102 ALA A N 1
ATOM 814 C CA . ALA A 1 102 ? 3.381 5.672 -3.502 1.00 96.12 102 ALA A CA 1
ATOM 815 C C . ALA A 1 102 ? 3.522 7.195 -3.655 1.00 96.12 102 ALA A C 1
ATOM 817 O O . ALA A 1 102 ? 3.301 7.925 -2.692 1.00 96.12 102 ALA A O 1
ATOM 818 N N . GLN A 1 103 ? 3.803 7.699 -4.862 1.00 95.25 103 GLN A N 1
ATOM 819 C CA . GLN A 1 103 ? 3.861 9.144 -5.111 1.00 95.25 103 GLN A CA 1
ATOM 820 C C . GLN A 1 103 ? 2.514 9.843 -4.902 1.00 95.25 103 GLN A C 1
ATOM 822 O O . GLN A 1 103 ? 2.486 10.980 -4.433 1.00 95.25 103 GLN A O 1
ATOM 827 N N . HIS A 1 104 ? 1.398 9.182 -5.211 1.00 96.94 104 HIS A N 1
ATOM 828 C CA . HIS A 1 104 ? 0.069 9.691 -4.872 1.00 96.94 104 HIS A CA 1
ATOM 829 C C . HIS A 1 104 ? -0.129 9.784 -3.351 1.00 96.94 104 HIS A C 1
ATOM 831 O O . HIS A 1 104 ? -0.603 10.805 -2.861 1.00 96.94 104 HIS A O 1
ATOM 837 N N . LEU A 1 105 ? 0.305 8.779 -2.585 1.00 98.06 105 LEU A N 1
ATOM 838 C CA . LEU A 1 105 ? 0.256 8.817 -1.118 1.00 98.06 105 LEU A CA 1
ATOM 839 C C . LEU A 1 105 ? 1.117 9.949 -0.520 1.00 98.06 105 LEU A C 1
ATOM 841 O O . LEU A 1 105 ? 0.703 10.561 0.467 1.00 98.06 105 LEU A O 1
ATOM 845 N N . SER A 1 106 ? 2.234 10.324 -1.155 1.00 97.31 106 SER A N 1
ATOM 846 C CA . SER A 1 106 ? 3.021 11.501 -0.739 1.00 97.31 106 SER A CA 1
ATOM 847 C C . SER A 1 106 ? 2.213 12.799 -0.748 1.00 97.31 106 SER A C 1
ATOM 849 O O . SER A 1 106 ? 2.499 13.702 0.035 1.00 97.31 106 SER A O 1
ATOM 851 N N . GLN A 1 107 ? 1.182 12.908 -1.593 1.00 97.50 107 GLN A N 1
ATOM 852 C CA . GLN A 1 107 ? 0.342 14.110 -1.690 1.00 97.50 107 GLN A CA 1
ATOM 853 C C . GLN A 1 107 ? -0.533 14.329 -0.447 1.00 97.50 107 GLN A C 1
ATOM 855 O O . GLN A 1 107 ? -1.048 15.429 -0.256 1.00 97.50 107 GLN A O 1
ATOM 860 N N . ILE A 1 108 ? -0.692 13.302 0.395 1.00 97.69 108 ILE A N 1
ATOM 861 C CA . ILE A 1 108 ? -1.370 13.373 1.699 1.00 97.69 108 ILE A CA 1
ATOM 862 C C . ILE A 1 108 ? -0.387 13.199 2.867 1.00 97.69 108 ILE A C 1
ATOM 864 O O . ILE A 1 108 ? -0.775 12.824 3.967 1.00 97.69 108 ILE A O 1
ATOM 868 N N . GLY A 1 109 ? 0.903 13.463 2.636 1.00 96.50 109 GLY A N 1
ATOM 869 C CA . GLY A 1 109 ? 1.923 13.474 3.687 1.00 96.50 109 GLY A CA 1
ATOM 870 C C . GLY A 1 109 ? 2.523 12.111 4.043 1.00 96.50 109 GLY A C 1
ATOM 871 O O . GLY A 1 109 ? 3.244 12.028 5.034 1.00 96.50 109 GLY A O 1
ATOM 872 N N . ILE A 1 110 ? 2.270 11.062 3.250 1.00 97.19 110 ILE A N 1
ATOM 873 C CA . ILE A 1 110 ? 2.881 9.735 3.425 1.00 97.19 110 ILE A CA 1
ATOM 874 C C . ILE A 1 110 ? 4.003 9.572 2.394 1.00 97.19 110 ILE A C 1
ATOM 876 O O . ILE A 1 110 ? 3.760 9.180 1.256 1.00 97.19 110 ILE A O 1
ATOM 880 N N . GLU A 1 111 ? 5.233 9.886 2.783 1.00 95.88 111 GLU A N 1
ATOM 881 C CA . GLU A 1 111 ? 6.398 9.966 1.903 1.00 95.88 111 GLU A CA 1
ATOM 882 C C . GLU A 1 111 ? 6.681 8.650 1.159 1.00 95.88 111 GLU A C 1
ATOM 884 O O . GLU A 1 111 ? 6.887 7.590 1.753 1.00 95.88 111 GLU A O 1
ATOM 889 N N . ALA A 1 112 ? 6.717 8.716 -0.168 1.00 94.00 112 ALA A N 1
ATOM 890 C CA . ALA A 1 112 ? 7.091 7.598 -1.020 1.00 94.00 112 ALA A CA 1
ATOM 891 C C . ALA A 1 112 ? 8.558 7.201 -0.808 1.00 94.00 112 ALA A C 1
ATOM 893 O O . ALA A 1 112 ? 9.470 7.971 -1.102 1.00 94.00 112 ALA A O 1
ATOM 894 N N . VAL A 1 113 ? 8.787 5.954 -0.398 1.00 91.38 113 VAL A N 1
ATOM 895 C CA . VAL A 1 113 ? 10.125 5.354 -0.337 1.00 91.38 113 VAL A CA 1
ATOM 896 C C . VAL A 1 113 ? 10.259 4.377 -1.500 1.00 91.38 113 VAL A C 1
ATOM 898 O O . VAL A 1 113 ? 9.765 3.246 -1.457 1.00 91.38 113 VAL A O 1
ATOM 901 N N . ILE A 1 114 ? 10.916 4.844 -2.561 1.00 86.88 114 ILE A N 1
ATOM 902 C CA . ILE A 1 114 ? 11.126 4.118 -3.817 1.00 86.88 114 ILE A CA 1
ATOM 903 C C . ILE A 1 114 ? 12.602 3.723 -3.912 1.00 86.88 114 ILE A C 1
ATOM 905 O O . ILE A 1 114 ? 13.485 4.573 -3.889 1.00 86.88 114 ILE A O 1
ATOM 909 N N . THR A 1 115 ? 12.878 2.423 -4.030 1.00 75.38 115 THR A N 1
ATOM 910 C CA . THR A 1 115 ? 14.248 1.869 -4.058 1.00 75.38 115 THR A CA 1
ATOM 911 C C . THR A 1 115 ? 14.684 1.398 -5.450 1.00 75.38 115 THR A C 1
ATOM 913 O O . THR A 1 115 ? 15.734 0.773 -5.603 1.00 75.38 115 THR A O 1
ATOM 916 N N . THR A 1 116 ? 13.887 1.658 -6.493 1.00 71.25 116 THR A N 1
ATOM 917 C CA . THR A 1 116 ? 14.163 1.171 -7.850 1.00 71.25 116 THR A CA 1
ATOM 918 C C . THR A 1 116 ? 15.380 1.866 -8.463 1.00 71.25 116 THR A C 1
ATOM 920 O O . THR A 1 116 ? 15.344 3.059 -8.743 1.00 71.25 116 THR A O 1
ATOM 923 N N . ALA A 1 117 ? 16.427 1.098 -8.777 1.00 66.38 117 ALA A N 1
ATOM 924 C CA . ALA A 1 117 ? 17.677 1.618 -9.346 1.00 66.38 117 ALA A CA 1
ATOM 925 C C . ALA A 1 117 ? 17.553 2.220 -10.762 1.00 66.38 117 ALA A C 1
ATOM 927 O O . ALA A 1 117 ? 18.505 2.816 -11.250 1.00 66.38 117 ALA A O 1
ATOM 928 N N . MET A 1 118 ? 16.418 2.049 -11.451 1.00 64.19 118 MET A N 1
ATOM 929 C CA . MET A 1 118 ? 16.220 2.604 -12.798 1.00 64.19 118 MET A CA 1
ATOM 930 C C . MET A 1 118 ? 16.169 4.136 -12.824 1.00 64.19 118 MET A C 1
ATOM 932 O O . MET A 1 118 ? 16.441 4.720 -13.865 1.00 64.19 118 MET A O 1
ATOM 936 N N . GLU A 1 119 ? 15.835 4.772 -11.702 1.00 60.97 119 GLU A N 1
ATOM 937 C CA . GLU A 1 119 ? 15.723 6.233 -11.581 1.00 60.97 119 GLU A CA 1
ATOM 938 C C . GLU A 1 119 ? 16.971 6.856 -10.925 1.00 60.97 119 GLU A C 1
ATOM 940 O O . GLU A 1 119 ? 17.005 8.050 -10.641 1.00 60.97 119 GLU A O 1
ATOM 945 N N . PHE A 1 120 ? 18.011 6.051 -10.680 1.00 65.00 120 PHE A N 1
ATOM 946 C CA . PHE A 1 120 ? 19.228 6.494 -10.014 1.00 65.00 120 PHE A CA 1
ATOM 947 C C . PHE A 1 120 ? 20.238 7.088 -11.008 1.00 65.00 120 PHE A C 1
ATOM 949 O O . PHE A 1 120 ? 20.639 6.414 -11.955 1.00 65.00 120 PHE A O 1
ATOM 956 N N . GLY A 1 121 ? 20.641 8.343 -10.779 1.00 63.34 121 GLY A N 1
ATOM 957 C CA . GLY A 1 121 ? 21.587 9.085 -11.622 1.00 63.34 121 GLY A CA 1
ATOM 958 C C . GLY A 1 121 ? 23.049 8.945 -11.185 1.00 63.34 121 GLY A C 1
ATOM 959 O O . GLY A 1 121 ? 23.848 8.388 -11.928 1.00 63.34 121 GLY A O 1
ATOM 960 N N . GLU A 1 122 ? 23.401 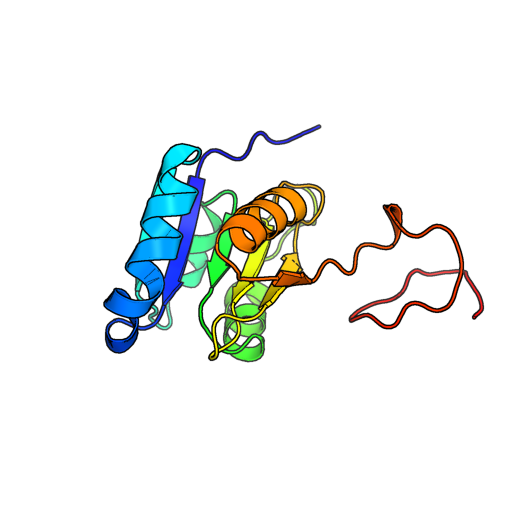9.431 -9.987 1.00 60.97 122 GLU A N 1
ATOM 961 C CA . GLU A 1 122 ? 24.760 9.391 -9.412 1.00 60.97 122 GLU A CA 1
ATOM 962 C C . GLU A 1 122 ? 24.718 9.376 -7.864 1.00 60.97 122 GLU A C 1
ATOM 964 O O . GLU A 1 122 ? 23.777 9.903 -7.266 1.00 60.97 122 GLU A O 1
ATOM 969 N N . GLY A 1 123 ? 25.738 8.795 -7.206 1.00 65.75 123 GLY A N 1
ATOM 970 C CA . GLY A 1 123 ? 25.910 8.755 -5.737 1.00 65.75 123 GLY A CA 1
ATOM 971 C C . GLY A 1 123 ? 25.895 7.342 -5.120 1.00 65.75 123 GLY A C 1
ATOM 972 O O . GLY A 1 123 ? 26.051 6.350 -5.828 1.00 65.75 123 GLY A O 1
ATOM 973 N N . VAL A 1 124 ? 25.628 7.236 -3.810 1.00 60.09 124 VAL A N 1
ATOM 974 C CA . VAL A 1 124 ? 25.461 5.952 -3.096 1.00 60.09 124 VAL A CA 1
ATOM 975 C C . VAL A 1 124 ? 23.984 5.696 -2.801 1.00 60.09 124 VAL A C 1
ATOM 977 O O . VAL A 1 124 ? 23.329 6.500 -2.140 1.00 60.09 124 VAL A O 1
ATOM 980 N N . ALA A 1 125 ? 23.475 4.545 -3.241 1.00 61.66 125 ALA A N 1
ATOM 981 C CA . ALA A 1 125 ? 22.133 4.076 -2.909 1.00 61.66 125 ALA A CA 1
ATOM 982 C C . ALA A 1 125 ? 22.189 2.995 -1.820 1.00 61.66 125 ALA A C 1
ATOM 984 O O . ALA A 1 125 ? 22.927 2.017 -1.935 1.00 61.66 125 ALA A O 1
ATOM 985 N N . VAL A 1 126 ? 21.363 3.136 -0.782 1.00 56.19 126 VAL A N 1
ATOM 986 C CA . VAL A 1 126 ? 21.111 2.087 0.216 1.00 56.19 126 VAL A CA 1
ATOM 987 C C . VAL A 1 126 ? 19.664 1.640 0.055 1.00 56.19 126 VAL A C 1
ATOM 989 O O . VAL A 1 126 ? 18.743 2.434 0.220 1.00 56.19 126 VAL A O 1
ATOM 992 N N . GLY A 1 127 ? 19.455 0.370 -0.289 1.00 59.19 127 GLY A N 1
ATOM 993 C CA . GLY A 1 127 ? 18.128 -0.198 -0.513 1.00 59.19 127 GLY A CA 1
ATOM 994 C C . GLY A 1 127 ? 18.057 -1.674 -0.128 1.00 59.19 127 GLY A C 1
ATOM 995 O O . GLY A 1 127 ? 19.073 -2.326 0.113 1.00 59.19 127 GLY A O 1
ATOM 996 N N . ILE A 1 128 ? 16.839 -2.214 -0.068 1.00 61.75 128 ILE A N 1
ATOM 997 C CA . ILE A 1 128 ? 16.606 -3.653 0.096 1.00 61.75 128 ILE A CA 1
ATOM 998 C C . ILE A 1 128 ? 16.661 -4.297 -1.298 1.00 61.75 128 ILE A C 1
ATOM 1000 O O . ILE A 1 128 ? 15.675 -4.295 -2.031 1.00 61.75 128 ILE A O 1
ATOM 1004 N N . GLY A 1 129 ? 17.840 -4.827 -1.645 1.00 51.09 129 GLY A N 1
ATOM 1005 C CA . GLY A 1 129 ? 18.144 -5.517 -2.907 1.00 51.09 129 GLY A CA 1
ATOM 1006 C C . GLY A 1 129 ? 19.030 -4.706 -3.866 1.00 51.09 129 GLY A C 1
ATOM 1007 O O . GLY A 1 129 ? 18.748 -3.547 -4.144 1.00 51.09 129 GLY A O 1
ATOM 1008 N N . PHE A 1 130 ? 20.083 -5.343 -4.405 1.00 42.88 130 PHE A N 1
ATOM 1009 C CA . PHE A 1 130 ? 21.034 -4.768 -5.373 1.00 42.88 130 PHE A CA 1
ATOM 1010 C C . PHE A 1 130 ? 21.188 -5.645 -6.628 1.00 42.88 130 PHE A C 1
ATOM 1012 O O . PHE A 1 130 ? 20.979 -6.860 -6.601 1.00 42.88 130 PHE A O 1
ATOM 1019 N N . ARG A 1 131 ? 21.548 -5.006 -7.748 1.00 35.97 131 ARG A N 1
ATOM 1020 C CA . ARG A 1 131 ? 21.663 -5.594 -9.093 1.00 35.97 131 ARG A CA 1
ATOM 1021 C C . ARG A 1 131 ? 22.983 -6.363 -9.276 1.00 35.97 131 ARG A C 1
ATOM 1023 O O . ARG A 1 131 ? 24.031 -5.939 -8.806 1.00 35.97 131 ARG A O 1
ATOM 1030 N N . LYS A 1 132 ? 22.934 -7.471 -10.026 1.00 35.53 132 LYS A N 1
ATOM 1031 C CA . LYS A 1 132 ? 24.109 -8.263 -10.443 1.00 35.53 132 LYS A CA 1
ATOM 1032 C C . LYS A 1 132 ? 24.986 -7.450 -11.421 1.00 35.53 132 LYS A C 1
ATOM 1034 O O . LYS A 1 132 ? 24.440 -6.890 -12.370 1.00 35.53 132 LYS A O 1
ATOM 1039 N N . ASN A 1 133 ? 26.310 -7.471 -11.218 1.00 33.19 133 ASN A N 1
ATOM 1040 C CA . ASN A 1 133 ? 27.380 -6.864 -12.041 1.00 33.19 133 ASN A CA 1
ATOM 1041 C C . ASN A 1 133 ? 27.609 -5.342 -11.906 1.00 33.19 133 ASN A C 1
ATOM 1043 O O . ASN A 1 133 ? 27.695 -4.654 -12.917 1.00 33.19 133 ASN A O 1
ATOM 1047 N N . THR A 1 134 ? 27.766 -4.824 -10.684 1.00 37.31 134 THR A N 1
ATOM 1048 C CA . THR A 1 134 ? 28.241 -3.444 -10.450 1.00 37.31 134 THR A CA 1
ATOM 1049 C C . THR A 1 134 ? 29.012 -3.355 -9.127 1.00 37.31 134 THR A C 1
ATOM 1051 O O . THR A 1 134 ? 28.718 -4.113 -8.202 1.00 37.31 134 THR A O 1
ATOM 1054 N N . THR A 1 135 ? 29.991 -2.449 -9.044 1.00 48.84 135 THR A N 1
ATOM 1055 C CA . THR A 1 135 ? 30.716 -2.086 -7.810 1.00 48.84 135 THR A CA 1
ATOM 1056 C C . THR A 1 135 ? 30.292 -0.711 -7.295 1.00 48.84 135 THR A C 1
ATOM 1058 O O . THR A 1 135 ? 29.768 0.086 -8.069 1.00 48.84 135 THR A O 1
ATOM 1061 N N . ALA A 1 136 ? 30.505 -0.508 -5.990 1.00 54.50 136 ALA A N 1
ATOM 1062 C CA . ALA A 1 136 ? 30.112 0.658 -5.196 1.00 54.50 136 ALA A CA 1
ATOM 1063 C C . ALA A 1 136 ? 30.615 2.002 -5.735 1.00 54.50 136 ALA A C 1
ATOM 1065 O O . ALA A 1 136 ? 31.738 2.027 -6.290 1.00 54.50 136 ALA A O 1
#

Radius of gyration: 14.7 Å; chains: 1; bounding box: 42×33×36 Å

Secondary structure (DSSP, 8-state):
------EEEEEE-GGGGGGGHHHHHHHTTTSEEEEEE--TTTHHHHTTSSEEEE-S-HHHHHHHHGGG---TTTSPEEEEE-TTS-EEEEEE-GGGTHHHHHHHHHTTT-EEE---GGG--SS----S---SS---